Protein AF-A0A7G9B3H3-F1 (afdb_monomer)

Secondary structure (DSSP, 8-state):
-HHHHHHS-----HHHHHHHHHHT--------TT---HHHHHHHHHHHHHHHHHHHHHHHHHHHHHHHHHHHHHHHHHHHHTS-HHHHHHHIIIIIS---HHHHHHHHT--HHHHHHHHHHHHHHHHHHHHHHHHHT-

Sequence (138 aa):
MLEYEQAYPVHVSEREILDAMNYAKGDGSGSASGHISNKTMYIALNYQQVIERMNQETRDDIACHLELLKREAARIEFYVSLLDQRQEEVIRYSYFEQLTNEEAGTKMHLAARTIKDIKKRAIDALTEMYNYISELQK

Organism: NCBI:txid2763056

Radius of gyration: 27.8 Å; Cα contacts (8 Å, |Δi|>4): 61; chains: 1; bounding box: 68×34×65 Å

Mean predicted aligned error: 13.43 Å

Foldseek 3Di:
DLVVCLVPPPAPDLVVLVVVLVVPDDDDDDDDDDDDDVVSVVVSVVVVVVRVVVSVVVSVVSVVVVVVVVVVVVVVVVLLVVDPPLLSLLCCVCPVVVHQLPVSCVVVVHDSVVSVVSPVVSVVSSVVVVVVVVVVVD

Structure (mmCIF, N/CA/C/O backbone):
data_AF-A0A7G9B3H3-F1
#
_entry.id   AF-A0A7G9B3H3-F1
#
loop_
_atom_site.group_PDB
_atom_site.id
_atom_site.type_symbol
_atom_site.label_atom_id
_atom_site.label_alt_id
_atom_site.label_comp_id
_atom_site.label_asym_id
_atom_site.label_entity_id
_atom_site.label_seq_id
_atom_site.pdbx_PDB_ins_code
_atom_site.Cartn_x
_atom_site.Cartn_y
_atom_site.Cartn_z
_atom_site.occupancy
_atom_site.B_iso_or_equiv
_atom_site.auth_seq_id
_atom_site.auth_comp_id
_atom_site.auth_asym_id
_atom_site.auth_atom_id
_atom_site.pdbx_PDB_model_num
ATOM 1 N N . MET A 1 1 ? 6.840 8.915 -6.355 1.00 52.53 1 MET A N 1
ATOM 2 C CA . MET A 1 1 ? 8.120 8.192 -6.530 1.00 52.53 1 MET A CA 1
ATOM 3 C C . MET A 1 1 ? 8.098 7.372 -7.815 1.00 52.53 1 MET A C 1
ATOM 5 O O . MET A 1 1 ? 8.850 7.732 -8.702 1.00 52.53 1 MET A O 1
ATOM 9 N N . LEU A 1 2 ? 7.178 6.414 -8.008 1.00 54.00 2 LEU A N 1
ATOM 10 C CA . LEU A 1 2 ? 7.137 5.615 -9.252 1.00 54.00 2 LEU A CA 1
ATOM 11 C C . LEU A 1 2 ? 6.824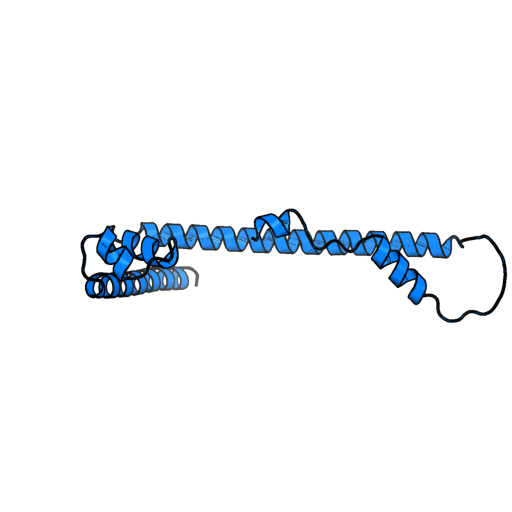 6.403 -10.542 1.00 54.00 2 LEU A C 1
ATOM 13 O O . LEU A 1 2 ? 7.394 6.109 -11.585 1.00 54.00 2 LEU A O 1
ATOM 17 N N . GLU A 1 3 ? 5.968 7.429 -10.498 1.00 51.88 3 GLU A N 1
ATOM 18 C CA . GLU A 1 3 ? 5.677 8.236 -11.702 1.00 51.88 3 GLU A CA 1
ATOM 19 C C . GLU A 1 3 ? 6.889 9.059 -12.176 1.00 51.88 3 GLU A C 1
ATOM 21 O O . GLU A 1 3 ? 7.034 9.329 -13.365 1.00 51.88 3 GLU A O 1
ATOM 26 N N . TYR A 1 4 ? 7.794 9.417 -11.257 1.00 49.56 4 TYR A N 1
ATOM 27 C CA . TYR A 1 4 ? 9.035 10.124 -11.581 1.00 49.56 4 TYR A CA 1
ATOM 28 C C . TYR A 1 4 ? 10.035 9.198 -12.291 1.00 49.56 4 TYR A C 1
ATOM 30 O O . TYR A 1 4 ? 10.681 9.608 -13.248 1.00 49.56 4 TYR A O 1
ATOM 38 N N . GLU A 1 5 ? 10.111 7.933 -11.877 1.00 52.00 5 GLU A N 1
ATOM 39 C CA . GLU A 1 5 ? 10.966 6.914 -12.504 1.00 52.00 5 GLU A CA 1
ATOM 40 C C . GLU A 1 5 ? 10.436 6.471 -13.878 1.00 52.00 5 GLU A C 1
ATOM 42 O O . GLU A 1 5 ? 11.222 6.172 -14.774 1.00 52.00 5 GLU A O 1
ATOM 47 N N . GLN A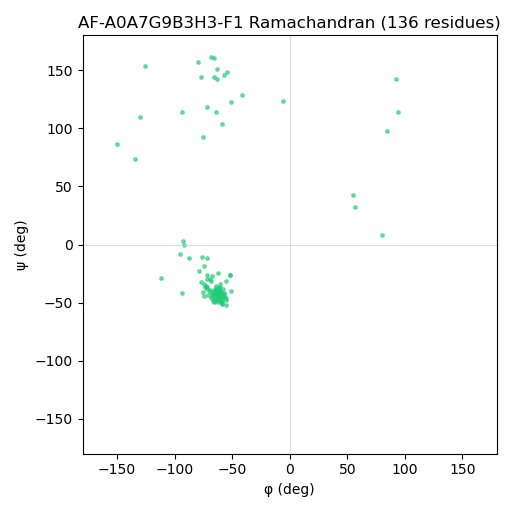 1 6 ? 9.115 6.511 -14.093 1.00 51.84 6 GLN A N 1
ATOM 48 C CA . GLN A 1 6 ? 8.516 6.336 -15.422 1.00 51.84 6 GLN A CA 1
ATOM 49 C C . GLN A 1 6 ? 8.819 7.524 -16.354 1.00 51.84 6 GLN A C 1
ATOM 51 O O . GLN A 1 6 ? 9.061 7.329 -17.545 1.00 51.84 6 GLN A O 1
ATOM 56 N N . ALA A 1 7 ? 8.805 8.753 -15.824 1.00 51.72 7 ALA A N 1
ATOM 57 C CA . ALA A 1 7 ? 9.123 9.962 -16.584 1.00 51.72 7 ALA A CA 1
ATOM 58 C C . ALA A 1 7 ? 10.622 10.082 -16.919 1.00 51.72 7 ALA A C 1
ATOM 60 O O . ALA A 1 7 ? 10.975 10.688 -17.931 1.00 51.72 7 ALA A O 1
ATOM 61 N N . TYR A 1 8 ? 11.490 9.473 -16.105 1.00 48.03 8 TYR A N 1
ATOM 62 C CA . TYR A 1 8 ? 12.942 9.474 -16.280 1.00 48.03 8 TYR A CA 1
ATOM 63 C C . TYR A 1 8 ? 13.532 8.069 -16.074 1.00 48.03 8 TYR A C 1
ATOM 65 O O . TYR A 1 8 ? 14.179 7.818 -15.054 1.00 48.03 8 TYR A O 1
ATOM 73 N N . PRO A 1 9 ? 13.344 7.147 -17.038 1.00 49.97 9 PRO A N 1
ATOM 74 C CA . PRO A 1 9 ? 14.023 5.856 -17.016 1.00 49.97 9 PRO A CA 1
ATOM 75 C C . PRO A 1 9 ? 15.540 6.070 -16.977 1.00 49.97 9 PRO A C 1
ATOM 77 O O . PRO A 1 9 ? 16.045 7.011 -17.595 1.00 49.97 9 PRO A O 1
ATOM 80 N N . VAL A 1 10 ? 16.280 5.190 -16.294 1.00 52.97 10 VAL A N 1
ATOM 81 C CA . VAL A 1 10 ? 17.750 5.174 -16.362 1.00 52.97 10 VAL A CA 1
ATOM 82 C C . VAL A 1 10 ? 18.149 4.966 -17.822 1.00 52.97 10 VAL A C 1
ATOM 84 O O . VAL A 1 10 ? 18.013 3.881 -18.380 1.00 52.97 10 VAL A O 1
ATOM 87 N N . HIS A 1 11 ? 18.577 6.049 -18.461 1.00 54.72 11 HIS A N 1
ATOM 88 C CA . HIS A 1 11 ? 18.980 6.070 -19.854 1.00 54.72 11 HIS A CA 1
ATOM 89 C C . HIS A 1 11 ? 20.480 5.868 -19.947 1.00 54.72 11 HIS A C 1
ATOM 91 O O . HIS A 1 11 ? 21.237 6.743 -19.534 1.00 54.72 11 HIS A O 1
ATOM 97 N N . VAL A 1 12 ? 20.895 4.744 -20.534 1.00 54.44 12 VAL A N 1
ATOM 98 C CA . VAL A 1 12 ? 22.282 4.586 -20.973 1.00 54.44 12 VAL A CA 1
ATOM 99 C C . VAL A 1 12 ? 22.529 5.612 -22.075 1.00 54.44 12 VAL A C 1
ATOM 101 O O . VAL A 1 12 ? 21.891 5.581 -23.130 1.00 54.44 12 VAL A O 1
ATOM 104 N N . SER A 1 13 ? 23.394 6.577 -21.788 1.00 59.88 13 SER A N 1
ATOM 105 C CA . SER A 1 13 ? 23.661 7.723 -22.652 1.00 59.88 13 SER A CA 1
ATOM 106 C C . SER A 1 13 ? 24.615 7.354 -23.788 1.00 59.88 13 SER A C 1
ATOM 108 O O . SER A 1 13 ? 25.440 6.450 -23.669 1.00 59.88 13 SER A O 1
ATOM 110 N N . GLU A 1 14 ? 24.585 8.122 -24.880 1.00 56.62 14 GLU A N 1
ATOM 111 C CA . GLU A 1 14 ? 25.535 7.998 -25.999 1.00 56.62 14 GLU A CA 1
ATOM 112 C C . GLU A 1 14 ? 27.009 8.023 -25.539 1.00 56.62 14 GLU A C 1
ATOM 114 O O . GLU A 1 14 ? 27.885 7.424 -26.160 1.00 56.62 14 GLU A O 1
ATOM 119 N N . ARG A 1 15 ? 27.282 8.660 -24.394 1.00 59.00 15 ARG A N 1
ATOM 120 C CA . ARG A 1 15 ? 28.606 8.733 -23.768 1.00 59.00 15 ARG A CA 1
ATOM 121 C C . ARG A 1 15 ? 29.081 7.388 -23.216 1.00 59.00 15 ARG A C 1
ATOM 123 O O . ARG A 1 15 ? 30.237 7.033 -23.411 1.00 59.00 15 ARG A O 1
ATOM 130 N N . GLU A 1 16 ? 28.190 6.628 -22.589 1.00 60.72 16 GLU A N 1
ATOM 131 C CA . GLU A 1 16 ? 28.502 5.291 -22.067 1.00 60.72 16 GLU A CA 1
ATOM 132 C C . GLU A 1 16 ? 28.732 4.289 -23.210 1.00 60.72 16 GLU A C 1
ATOM 134 O O . GLU A 1 16 ? 29.557 3.384 -23.088 1.00 60.72 16 GLU A O 1
ATOM 139 N N . ILE A 1 17 ? 28.080 4.506 -24.362 1.00 60.47 17 ILE A N 1
ATOM 140 C CA . ILE A 1 17 ? 28.334 3.763 -25.606 1.00 60.47 17 ILE A CA 1
ATOM 141 C C . ILE A 1 17 ? 29.737 4.069 -26.133 1.00 60.47 17 ILE A C 1
ATOM 143 O O . ILE A 1 17 ? 30.495 3.149 -26.437 1.00 60.47 17 ILE A O 1
ATOM 147 N N . LEU A 1 18 ? 30.103 5.351 -26.222 1.00 61.97 18 LEU A N 1
ATOM 148 C CA . LEU A 1 18 ? 31.430 5.775 -26.676 1.00 61.97 18 LEU A CA 1
ATOM 149 C C . LEU A 1 18 ? 32.548 5.220 -25.789 1.00 61.97 18 LEU A C 1
ATOM 151 O O . LEU A 1 18 ? 33.559 4.752 -26.316 1.00 61.97 18 LEU A O 1
ATOM 155 N N . ASP A 1 19 ? 32.352 5.211 -24.471 1.00 64.12 19 ASP A N 1
ATOM 156 C CA . ASP A 1 19 ? 33.314 4.636 -23.534 1.00 64.12 19 ASP A CA 1
ATOM 157 C C . ASP A 1 19 ? 33.443 3.120 -23.739 1.00 64.12 19 ASP A C 1
ATOM 159 O O . ASP A 1 19 ? 34.554 2.628 -23.950 1.00 64.12 19 ASP A O 1
ATOM 163 N N . ALA A 1 20 ? 32.332 2.375 -23.811 1.00 6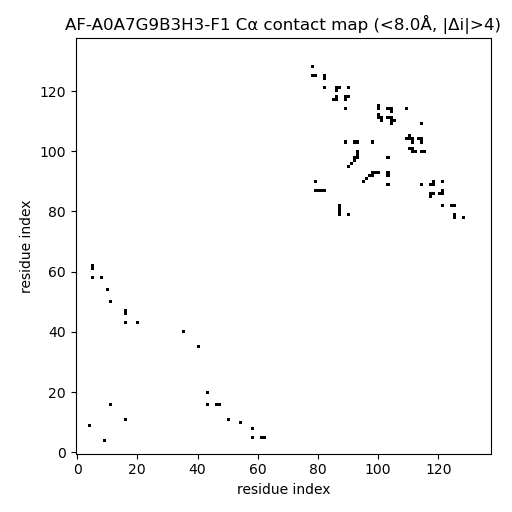1.09 20 ALA A N 1
ATOM 164 C CA . ALA A 1 20 ? 32.358 0.936 -24.100 1.00 61.09 20 ALA A CA 1
ATOM 165 C C . ALA A 1 20 ? 33.035 0.612 -25.450 1.00 61.09 20 ALA A C 1
ATOM 167 O O . ALA A 1 20 ? 33.801 -0.350 -25.555 1.00 61.09 20 ALA A O 1
ATOM 168 N N . MET A 1 21 ? 32.816 1.443 -26.476 1.00 59.47 21 MET A N 1
ATOM 169 C CA . MET A 1 21 ? 33.451 1.315 -27.793 1.00 59.47 21 MET A CA 1
ATOM 170 C C . MET A 1 21 ? 34.960 1.590 -27.769 1.00 59.47 21 MET A C 1
ATOM 172 O O . MET A 1 21 ? 35.701 1.000 -28.561 1.00 59.47 21 MET A O 1
ATOM 176 N N . ASN A 1 22 ? 35.425 2.474 -26.886 1.00 62.00 22 ASN A N 1
ATOM 177 C CA . ASN A 1 22 ? 36.844 2.786 -26.732 1.00 62.00 22 ASN A CA 1
ATOM 178 C C . ASN A 1 22 ? 37.592 1.637 -26.031 1.00 62.00 22 ASN A C 1
ATOM 180 O O . ASN A 1 22 ? 38.711 1.307 -26.420 1.00 62.00 22 ASN A O 1
ATOM 184 N N . TYR A 1 23 ? 36.944 0.973 -25.067 1.00 58.53 23 TYR A N 1
ATOM 185 C CA . TYR A 1 23 ? 37.499 -0.182 -24.346 1.00 58.53 23 TYR A CA 1
ATOM 186 C C . TYR A 1 23 ? 37.421 -1.511 -25.121 1.00 58.53 23 TYR A C 1
ATOM 188 O O . TYR A 1 23 ? 38.217 -2.409 -24.860 1.00 58.53 23 TYR A O 1
ATOM 196 N N . ALA A 1 24 ? 36.515 -1.653 -26.096 1.00 56.88 24 ALA A N 1
ATOM 197 C CA . ALA A 1 24 ? 36.401 -2.861 -26.926 1.00 56.88 24 ALA A CA 1
ATOM 198 C C . ALA A 1 24 ? 37.490 -2.985 -28.017 1.00 56.88 24 ALA A C 1
ATOM 200 O O . ALA A 1 24 ? 37.621 -4.039 -28.647 1.00 56.88 24 ALA A O 1
ATOM 201 N N . LYS A 1 25 ? 38.284 -1.932 -28.264 1.00 57.62 25 LYS A N 1
ATOM 202 C CA . LYS A 1 25 ? 39.448 -2.001 -29.157 1.00 57.62 25 LYS A CA 1
ATOM 203 C C . LYS A 1 25 ? 40.598 -2.729 -28.455 1.00 57.62 25 LYS A C 1
ATOM 205 O O . LYS A 1 25 ? 41.398 -2.113 -27.758 1.00 57.62 25 LYS A O 1
ATOM 210 N N . GLY A 1 26 ? 40.679 -4.043 -28.665 1.00 51.72 26 GLY A N 1
ATOM 211 C CA . GLY A 1 26 ? 41.865 -4.835 -28.337 1.00 51.72 26 GLY A CA 1
ATOM 212 C C . GLY A 1 26 ? 43.120 -4.263 -29.003 1.00 51.72 26 GLY A C 1
ATOM 213 O O . GLY A 1 26 ? 43.034 -3.659 -30.078 1.00 51.72 26 GLY A O 1
ATOM 214 N N . ASP A 1 27 ? 44.263 -4.425 -28.332 1.00 53.25 27 ASP A N 1
ATOM 215 C CA . ASP A 1 27 ? 45.552 -3.936 -28.805 1.00 53.25 27 ASP A CA 1
ATOM 216 C C . ASP A 1 27 ? 45.799 -4.406 -30.248 1.00 53.25 27 ASP A C 1
ATOM 218 O O . ASP A 1 27 ? 45.672 -5.577 -30.599 1.00 53.25 27 ASP A O 1
ATOM 222 N N . GLY A 1 28 ? 46.019 -3.434 -31.121 1.00 49.88 28 GLY A N 1
ATOM 223 C CA . GLY A 1 28 ? 46.165 -3.632 -32.549 1.00 49.88 28 GLY A CA 1
ATOM 224 C C . GLY A 1 28 ? 47.091 -2.547 -33.046 1.00 49.88 28 GLY A C 1
ATOM 225 O O . GLY A 1 28 ? 46.666 -1.451 -33.401 1.00 49.88 28 GLY A O 1
ATOM 226 N N . SER A 1 29 ? 48.379 -2.848 -32.963 1.00 49.88 29 SER A N 1
ATOM 227 C CA . SER A 1 29 ? 49.505 -2.036 -33.403 1.00 49.88 29 SER A CA 1
ATOM 228 C C . SER A 1 29 ? 49.290 -1.336 -34.756 1.00 49.88 29 SER A C 1
ATOM 230 O O . SER A 1 29 ? 49.066 -1.999 -35.765 1.00 49.88 29 SER A O 1
ATOM 232 N N . GLY A 1 30 ? 49.526 -0.020 -34.786 1.00 50.44 30 GLY A N 1
ATOM 233 C CA . GLY A 1 30 ? 50.145 0.665 -35.927 1.00 50.44 30 GLY A CA 1
ATOM 234 C C . GLY A 1 30 ? 49.244 1.299 -37.000 1.00 50.44 30 GLY A C 1
ATOM 235 O O . GLY A 1 30 ? 48.704 0.624 -37.865 1.00 50.44 30 GLY A O 1
ATOM 236 N N . SER A 1 31 ? 49.334 2.635 -37.055 1.00 53.56 31 SER A N 1
ATOM 237 C CA . SER A 1 31 ? 49.284 3.507 -38.246 1.00 53.56 31 SER A CA 1
ATOM 238 C C . SER A 1 31 ? 47.951 4.115 -38.730 1.00 53.56 31 SER A C 1
ATOM 240 O O . SER A 1 31 ? 46.905 3.481 -38.778 1.00 53.56 31 SER A O 1
ATOM 242 N N . ALA A 1 32 ? 48.110 5.363 -39.194 1.00 42.47 32 ALA A N 1
ATOM 243 C CA . ALA A 1 32 ? 47.233 6.230 -39.990 1.00 42.47 32 ALA A CA 1
ATOM 244 C C . ALA A 1 32 ? 46.141 7.067 -39.283 1.00 42.47 32 ALA A C 1
ATOM 246 O O . ALA A 1 32 ? 45.011 6.654 -39.046 1.00 42.47 32 ALA A O 1
ATOM 247 N N . SER A 1 33 ? 46.522 8.329 -39.053 1.00 53.41 33 SER A N 1
ATOM 248 C CA . SER A 1 33 ? 45.736 9.560 -39.223 1.00 53.41 33 SER A CA 1
ATOM 249 C C . SER A 1 33 ? 44.339 9.413 -39.863 1.00 53.41 33 SER A C 1
ATOM 251 O O . SER A 1 33 ? 44.206 8.994 -41.011 1.00 53.41 33 SER A O 1
ATOM 253 N N . GLY A 1 34 ? 43.311 9.885 -39.149 1.00 54.00 34 GLY A N 1
ATOM 254 C CA . GLY A 1 34 ? 42.181 10.607 -39.748 1.00 54.00 34 GLY A CA 1
ATOM 255 C C . GLY A 1 34 ? 41.052 9.827 -40.431 1.00 54.00 34 GLY A C 1
ATOM 256 O O . GLY A 1 34 ? 40.200 10.473 -41.038 1.00 54.00 34 GLY A O 1
ATOM 257 N N . HIS A 1 35 ? 40.982 8.493 -40.349 1.00 52.69 35 HIS A N 1
ATOM 258 C CA . HIS A 1 35 ? 39.854 7.752 -40.934 1.00 52.69 35 HIS A CA 1
ATOM 259 C C . HIS A 1 35 ? 39.225 6.750 -39.958 1.00 52.69 35 HIS A C 1
ATOM 261 O O . HIS A 1 35 ? 39.805 5.721 -39.617 1.00 52.69 35 HIS A O 1
ATOM 267 N N . ILE A 1 36 ? 38.004 7.053 -39.511 1.00 55.91 36 ILE A N 1
ATOM 268 C CA . ILE A 1 36 ? 37.155 6.112 -38.777 1.00 55.91 36 ILE A CA 1
ATOM 269 C C . ILE A 1 36 ? 36.681 5.060 -39.789 1.00 55.91 36 ILE A C 1
ATOM 271 O O . ILE A 1 36 ? 36.036 5.394 -40.778 1.00 55.91 36 ILE A O 1
ATOM 275 N N . SER A 1 37 ? 37.030 3.788 -39.580 1.00 58.25 37 SER A N 1
ATOM 276 C CA . SER A 1 37 ? 36.621 2.700 -40.479 1.00 58.25 37 SER A CA 1
ATOM 277 C C . SER A 1 37 ? 35.095 2.544 -40.490 1.00 58.25 37 SER A C 1
ATOM 279 O O . SER A 1 37 ? 34.468 2.596 -39.433 1.00 58.25 37 SER A O 1
ATOM 281 N N . ASN A 1 38 ? 34.496 2.238 -41.648 1.00 57.19 38 ASN A N 1
ATOM 282 C CA . ASN A 1 38 ? 33.066 1.897 -41.764 1.00 57.19 38 ASN A CA 1
ATOM 283 C C . ASN A 1 38 ? 32.633 0.781 -40.794 1.00 57.19 38 ASN A C 1
ATOM 285 O O . ASN A 1 38 ? 31.481 0.741 -40.371 1.00 57.19 38 ASN A O 1
ATOM 289 N N . LYS A 1 39 ? 33.561 -0.098 -40.382 1.00 62.97 39 LYS A N 1
ATOM 290 C CA . LYS A 1 39 ? 33.308 -1.107 -39.343 1.00 62.97 39 LYS A CA 1
ATOM 291 C C . LYS A 1 39 ? 32.995 -0.474 -37.987 1.00 62.97 39 LYS A C 1
ATOM 293 O O . LYS A 1 39 ? 32.110 -0.954 -37.299 1.00 62.97 39 LYS A O 1
ATOM 298 N N . THR A 1 40 ? 33.669 0.613 -37.616 1.00 69.12 40 THR A N 1
ATOM 299 C CA . THR A 1 40 ? 33.390 1.356 -36.379 1.00 69.12 40 THR A CA 1
ATOM 300 C C . THR A 1 40 ? 32.003 1.995 -36.416 1.00 69.12 40 THR A C 1
ATOM 302 O O . THR A 1 40 ? 31.285 1.914 -35.426 1.00 69.12 40 THR A O 1
ATOM 305 N N . MET A 1 41 ? 31.595 2.551 -37.562 1.00 65.00 41 MET A N 1
ATOM 306 C CA . MET A 1 41 ? 30.242 3.092 -37.751 1.00 65.00 41 MET A CA 1
ATOM 307 C C . MET A 1 41 ? 29.169 1.996 -37.672 1.00 65.00 41 MET A C 1
ATOM 309 O O . MET A 1 41 ? 28.156 2.172 -37.003 1.00 65.00 41 MET A O 1
ATOM 313 N N . TYR A 1 42 ? 29.407 0.842 -38.301 1.00 68.31 42 TYR A N 1
ATOM 314 C CA . TYR A 1 42 ? 28.501 -0.308 -38.235 1.00 68.31 42 TYR A CA 1
ATOM 315 C C . TYR A 1 42 ? 28.377 -0.874 -36.812 1.00 68.31 42 TYR A C 1
ATOM 317 O O . TYR A 1 42 ? 27.280 -1.208 -36.375 1.00 68.31 42 TYR A O 1
ATOM 325 N N . ILE A 1 43 ? 29.489 -0.939 -36.071 1.00 67.56 43 ILE A N 1
ATOM 326 C CA . ILE A 1 43 ? 29.499 -1.346 -34.663 1.00 67.56 43 ILE A CA 1
ATOM 327 C C . ILE A 1 43 ? 28.679 -0.352 -33.831 1.00 67.56 43 ILE A C 1
ATOM 329 O O . ILE A 1 43 ? 27.779 -0.786 -33.123 1.00 67.56 43 ILE A O 1
ATOM 333 N N . ALA A 1 44 ? 28.907 0.961 -33.963 1.00 70.69 44 ALA A N 1
ATOM 334 C CA . ALA A 1 44 ? 28.126 1.977 -33.247 1.00 70.69 44 ALA A CA 1
ATOM 335 C C . ALA A 1 44 ? 26.619 1.834 -33.502 1.00 70.69 44 ALA A C 1
ATOM 337 O O . ALA A 1 44 ? 25.838 1.798 -32.554 1.00 70.69 44 ALA A O 1
ATOM 338 N N . LEU A 1 45 ? 26.224 1.686 -34.771 1.00 72.19 45 LEU A N 1
ATOM 339 C CA . LEU A 1 45 ? 24.821 1.551 -35.156 1.00 72.19 45 LEU A CA 1
ATOM 340 C C . LEU A 1 45 ? 24.191 0.274 -34.583 1.00 72.19 45 LEU A C 1
ATOM 342 O O . LEU A 1 45 ? 23.064 0.307 -34.099 1.00 72.19 45 LEU A O 1
ATOM 346 N N . ASN A 1 46 ? 24.920 -0.844 -34.599 1.00 78.19 46 ASN A N 1
ATOM 347 C CA . ASN A 1 46 ? 24.435 -2.096 -34.029 1.00 78.19 46 ASN A CA 1
ATOM 348 C C . ASN A 1 46 ? 24.281 -2.004 -32.500 1.00 78.19 46 ASN A C 1
ATOM 350 O O . ASN A 1 46 ? 23.254 -2.416 -31.970 1.00 78.19 46 ASN A O 1
ATOM 354 N N . TYR A 1 47 ? 25.248 -1.399 -31.801 1.00 75.12 47 TYR A N 1
ATOM 355 C CA . TYR A 1 47 ? 25.157 -1.162 -30.357 1.00 75.12 47 TYR A CA 1
ATOM 356 C C . TYR A 1 47 ? 24.001 -0.221 -29.996 1.00 75.12 47 TYR A C 1
ATOM 358 O O . TYR A 1 47 ? 23.259 -0.517 -29.063 1.00 75.12 47 TYR A O 1
ATOM 366 N N . GLN A 1 48 ? 23.802 0.869 -30.745 1.00 75.25 48 GLN A N 1
ATOM 367 C CA . GLN A 1 48 ? 22.669 1.780 -30.548 1.00 75.25 48 GLN A CA 1
ATOM 368 C C . GLN A 1 48 ? 21.331 1.052 -30.701 1.00 75.25 48 GLN A C 1
ATOM 370 O O . GLN A 1 48 ? 20.494 1.137 -29.809 1.00 75.25 48 GLN A O 1
ATOM 375 N N . GLN A 1 49 ? 21.161 0.260 -31.764 1.00 78.19 49 GLN A N 1
ATOM 376 C CA . GLN A 1 49 ? 19.943 -0.526 -31.987 1.00 78.19 49 GLN A CA 1
ATOM 377 C C . GLN A 1 49 ? 19.683 -1.543 -30.867 1.00 78.19 49 GLN A C 1
ATOM 379 O O . GLN A 1 49 ? 18.545 -1.707 -30.428 1.00 78.19 49 GLN A O 1
ATOM 384 N N . VAL A 1 50 ? 20.729 -2.226 -30.386 1.00 78.62 50 VAL A N 1
ATOM 385 C CA . VAL A 1 50 ? 20.616 -3.177 -29.269 1.00 78.62 50 VAL A CA 1
ATOM 386 C C . VAL A 1 50 ? 20.216 -2.463 -27.976 1.00 78.62 50 VAL A C 1
ATOM 388 O O . VAL A 1 50 ? 19.363 -2.963 -27.248 1.00 78.62 50 VAL A O 1
ATOM 391 N N . ILE A 1 51 ? 20.777 -1.285 -27.702 1.00 75.50 51 ILE A N 1
ATOM 392 C CA . ILE A 1 51 ? 20.470 -0.500 -26.499 1.00 75.50 51 ILE A CA 1
ATOM 393 C C . ILE A 1 51 ? 19.068 0.096 -26.560 1.00 75.50 51 ILE A C 1
ATOM 395 O O . ILE A 1 51 ? 18.343 0.036 -25.573 1.00 75.50 51 ILE A O 1
ATOM 399 N N . GLU A 1 52 ? 18.659 0.651 -27.699 1.00 83.12 52 GLU A N 1
ATOM 400 C CA . GLU A 1 52 ? 17.296 1.149 -27.898 1.00 83.12 52 GLU A CA 1
ATOM 401 C C . GLU A 1 52 ? 16.275 0.042 -27.664 1.00 83.12 52 GLU A C 1
ATOM 403 O O . GLU A 1 52 ? 15.314 0.242 -26.921 1.00 83.12 52 GLU A O 1
ATOM 408 N N . ARG A 1 53 ? 16.534 -1.149 -28.214 1.00 84.62 53 ARG A N 1
ATOM 409 C CA . ARG A 1 53 ? 15.706 -2.327 -27.977 1.00 84.62 53 ARG A CA 1
ATOM 410 C C . ARG A 1 53 ? 15.669 -2.711 -26.497 1.00 84.62 53 ARG A C 1
ATOM 412 O O . ARG A 1 53 ? 14.585 -2.893 -25.960 1.00 84.62 53 ARG A O 1
ATOM 419 N N . MET A 1 54 ? 16.819 -2.796 -25.829 1.00 82.50 54 MET A N 1
ATOM 420 C CA . MET A 1 54 ? 16.889 -3.171 -24.411 1.00 82.50 54 MET A CA 1
ATOM 421 C C . MET A 1 54 ? 16.196 -2.137 -23.508 1.00 82.50 54 MET A C 1
ATOM 423 O O . MET A 1 54 ? 15.497 -2.496 -22.562 1.00 82.50 54 MET A O 1
ATOM 427 N N . ASN A 1 55 ? 16.334 -0.847 -23.821 1.00 81.19 55 ASN A N 1
ATOM 428 C CA . ASN A 1 55 ? 15.639 0.238 -23.131 1.00 81.19 55 ASN A CA 1
ATOM 429 C C . ASN A 1 55 ? 14.126 0.166 -23.353 1.00 81.19 55 ASN A C 1
ATOM 431 O O . ASN A 1 55 ? 13.363 0.451 -22.432 1.00 81.19 55 ASN A O 1
ATOM 435 N N . GLN A 1 56 ? 13.685 -0.186 -24.563 1.00 89.62 56 GLN A N 1
ATOM 436 C CA . GLN A 1 56 ? 12.271 -0.371 -24.865 1.00 89.62 56 GLN A CA 1
ATOM 437 C C . GLN A 1 56 ? 11.697 -1.574 -24.111 1.00 89.62 56 GLN A C 1
ATOM 439 O O . GLN A 1 56 ? 10.701 -1.407 -23.419 1.00 89.62 56 GLN A O 1
ATOM 444 N N . GLU A 1 57 ? 12.367 -2.728 -24.152 1.00 87.94 57 GLU A N 1
ATOM 445 C CA . GLU A 1 57 ? 11.986 -3.922 -23.383 1.00 87.94 57 GLU A CA 1
ATOM 446 C C . GLU A 1 57 ? 11.892 -3.593 -21.880 1.00 87.94 57 GLU A C 1
ATOM 448 O O . GLU A 1 57 ? 10.877 -3.861 -21.245 1.00 87.94 57 GLU A O 1
ATOM 453 N N . THR A 1 58 ? 12.880 -2.876 -21.332 1.00 85.88 58 THR A N 1
ATOM 454 C CA . THR A 1 58 ? 12.870 -2.439 -19.924 1.00 85.88 58 THR A CA 1
ATOM 455 C C . THR A 1 58 ? 11.697 -1.501 -19.613 1.00 85.88 58 THR A C 1
ATOM 457 O O . THR A 1 58 ? 11.064 -1.615 -18.564 1.00 85.88 58 THR A O 1
ATOM 460 N N . ARG A 1 59 ? 11.386 -0.548 -20.502 1.00 87.12 59 ARG A N 1
ATOM 461 C CA . ARG A 1 59 ? 10.246 0.369 -20.328 1.00 87.12 59 ARG A CA 1
ATOM 462 C C . ARG A 1 59 ? 8.916 -0.379 -20.361 1.00 87.12 59 ARG A C 1
ATOM 464 O O . ARG A 1 59 ? 8.044 -0.072 -19.549 1.00 87.12 59 ARG A O 1
ATOM 471 N N . ASP A 1 60 ? 8.774 -1.339 -21.268 1.00 92.94 60 ASP A N 1
ATOM 472 C CA . ASP A 1 60 ? 7.573 -2.161 -21.397 1.00 92.94 60 ASP A CA 1
ATOM 473 C C . ASP A 1 60 ? 7.382 -3.042 -20.151 1.00 92.94 60 ASP A C 1
ATOM 475 O O . ASP A 1 60 ? 6.272 -3.116 -19.615 1.00 92.94 60 ASP A O 1
ATOM 479 N N . ASP A 1 61 ? 8.463 -3.615 -19.614 1.00 90.94 61 ASP A N 1
ATOM 480 C CA . ASP A 1 61 ? 8.452 -4.372 -18.357 1.00 90.94 61 ASP A CA 1
ATOM 481 C C . ASP A 1 61 ? 8.026 -3.500 -17.166 1.00 90.94 61 ASP A C 1
ATOM 483 O O . ASP A 1 61 ? 7.150 -3.886 -16.383 1.00 90.94 61 ASP A O 1
ATOM 487 N N . ILE A 1 62 ? 8.588 -2.289 -17.048 1.00 92.25 62 ILE A N 1
ATOM 488 C CA . ILE A 1 62 ? 8.199 -1.317 -16.014 1.00 92.25 62 ILE A CA 1
ATOM 489 C C . ILE A 1 62 ? 6.715 -0.962 -16.149 1.00 92.25 62 ILE A C 1
ATOM 491 O O . ILE A 1 62 ? 5.994 -0.945 -15.149 1.00 92.25 62 ILE A O 1
ATOM 495 N N . ALA A 1 63 ? 6.236 -0.703 -17.369 1.00 92.31 63 ALA A N 1
ATOM 496 C CA . ALA A 1 63 ? 4.837 -0.371 -17.620 1.00 92.31 63 ALA A CA 1
ATOM 497 C C . ALA A 1 63 ? 3.899 -1.524 -17.228 1.00 92.31 63 ALA A C 1
ATOM 499 O O . ALA A 1 63 ? 2.883 -1.293 -16.568 1.00 92.31 63 ALA A O 1
ATOM 500 N N . CYS A 1 64 ? 4.263 -2.765 -17.564 1.00 92.88 64 CYS A N 1
ATOM 501 C CA . CYS A 1 64 ? 3.511 -3.954 -17.170 1.00 92.88 64 CYS A CA 1
ATOM 502 C C . CYS A 1 64 ? 3.458 -4.111 -15.646 1.00 92.88 64 CYS A C 1
ATOM 504 O O . CYS A 1 64 ? 2.386 -4.344 -15.084 1.00 92.88 64 CYS A O 1
ATOM 506 N N . HIS A 1 65 ? 4.591 -3.949 -14.959 1.00 93.06 65 HIS A N 1
ATOM 507 C CA . HIS A 1 65 ? 4.639 -4.050 -13.502 1.00 93.06 65 HIS A CA 1
ATOM 508 C C . HIS A 1 65 ? 3.803 -2.958 -12.822 1.00 93.06 65 HIS A C 1
ATOM 510 O O . HIS A 1 65 ? 3.062 -3.229 -11.876 1.00 93.06 65 HIS A O 1
ATOM 516 N N . LEU A 1 66 ? 3.864 -1.732 -13.338 1.00 93.75 66 LEU A N 1
ATOM 517 C CA . LEU A 1 66 ? 3.097 -0.602 -12.829 1.00 93.75 66 LEU A CA 1
ATOM 518 C C . LEU A 1 66 ? 1.587 -0.820 -12.990 1.00 93.75 66 LEU A C 1
ATOM 520 O O . LEU A 1 66 ? 0.826 -0.530 -12.067 1.00 93.75 66 LEU A O 1
ATOM 524 N N . GLU A 1 67 ? 1.145 -1.369 -14.120 1.00 93.19 67 GLU A N 1
ATOM 525 C CA . GLU A 1 67 ? -0.262 -1.719 -14.341 1.00 93.19 67 GLU A CA 1
ATOM 526 C C . GLU A 1 67 ? -0.742 -2.808 -13.366 1.00 93.19 67 GLU A C 1
ATOM 528 O O . GLU A 1 67 ? -1.836 -2.706 -12.807 1.00 93.19 67 GLU A O 1
ATOM 533 N N . LEU A 1 68 ? 0.089 -3.820 -13.093 1.00 92.69 68 LEU A N 1
ATOM 534 C CA . LEU A 1 68 ? -0.214 -4.846 -12.090 1.00 92.69 68 LEU A CA 1
ATOM 535 C C . LEU A 1 68 ? -0.352 -4.244 -10.685 1.00 92.69 68 LEU A C 1
ATOM 537 O O . LEU A 1 68 ? -1.328 -4.529 -9.991 1.00 92.69 68 LEU A O 1
ATOM 541 N N . LEU A 1 69 ? 0.577 -3.371 -10.286 1.00 95.25 69 LEU A N 1
ATOM 542 C CA . LEU A 1 69 ? 0.520 -2.685 -8.994 1.00 95.25 69 LEU A CA 1
ATOM 543 C C . LEU A 1 69 ? -0.711 -1.781 -8.873 1.00 95.25 69 LEU A C 1
ATOM 545 O O . LEU A 1 69 ? -1.350 -1.766 -7.823 1.00 95.25 69 LEU A O 1
ATOM 549 N N . LYS A 1 70 ? -1.085 -1.061 -9.938 1.00 94.81 70 LYS A N 1
ATOM 550 C CA . LYS A 1 70 ? -2.307 -0.239 -9.961 1.00 94.81 70 LYS A CA 1
ATOM 551 C C . LYS A 1 70 ? -3.561 -1.078 -9.748 1.00 94.81 70 LYS A C 1
ATOM 553 O O . LYS A 1 70 ? -4.427 -0.687 -8.969 1.00 94.81 70 LYS A O 1
ATOM 558 N N . ARG A 1 71 ? -3.654 -2.233 -10.411 1.00 92.88 71 ARG A N 1
ATOM 559 C CA . ARG A 1 71 ? -4.780 -3.161 -10.228 1.00 92.88 71 ARG A CA 1
ATOM 560 C C . ARG A 1 71 ? -4.838 -3.699 -8.807 1.00 92.88 71 ARG A C 1
ATOM 562 O O . ARG A 1 71 ? -5.923 -3.754 -8.235 1.00 92.88 71 ARG A O 1
ATOM 569 N N . GLU A 1 72 ? -3.693 -4.053 -8.232 1.00 91.06 72 GLU A N 1
ATOM 570 C CA . GLU A 1 72 ? -3.635 -4.535 -6.852 1.00 91.06 72 GLU A CA 1
ATOM 571 C C . GLU A 1 72 ? -4.029 -3.443 -5.850 1.00 91.06 72 GLU A C 1
ATOM 573 O O . GLU A 1 72 ? -4.827 -3.692 -4.949 1.00 91.06 72 GLU A O 1
ATOM 578 N N . ALA A 1 73 ? -3.554 -2.210 -6.043 1.00 90.88 73 ALA A N 1
ATOM 579 C CA . ALA A 1 73 ? -3.941 -1.070 -5.217 1.00 90.88 73 ALA A CA 1
ATOM 580 C C . ALA A 1 73 ? -5.452 -0.799 -5.293 1.00 90.88 73 ALA A C 1
ATOM 582 O O . ALA A 1 73 ? -6.111 -0.708 -4.258 1.00 90.88 73 ALA A O 1
ATOM 583 N N . ALA A 1 74 ? -6.022 -0.763 -6.503 1.00 92.81 74 ALA A N 1
ATOM 584 C CA . ALA A 1 74 ? -7.462 -0.592 -6.700 1.00 92.81 74 ALA A CA 1
ATOM 585 C C . ALA A 1 74 ? -8.272 -1.722 -6.043 1.00 92.81 74 ALA A C 1
ATOM 587 O O . ALA A 1 74 ? -9.337 -1.489 -5.472 1.00 92.81 74 ALA A O 1
ATOM 588 N N . ARG A 1 75 ? -7.752 -2.954 -6.079 1.00 91.75 75 ARG A N 1
ATOM 589 C CA . ARG A 1 75 ? -8.359 -4.101 -5.403 1.00 91.75 75 ARG A CA 1
ATOM 590 C C . ARG A 1 75 ? -8.346 -3.939 -3.879 1.00 91.75 75 ARG A C 1
ATOM 592 O O . ARG A 1 75 ? -9.358 -4.214 -3.239 1.00 91.75 75 ARG A O 1
ATOM 599 N N . ILE A 1 76 ? -7.238 -3.482 -3.294 1.00 92.56 76 ILE A N 1
ATOM 600 C CA . ILE A 1 76 ? -7.152 -3.191 -1.854 1.00 92.56 76 ILE A CA 1
ATOM 601 C C . ILE A 1 76 ? -8.152 -2.100 -1.470 1.00 92.56 76 ILE A C 1
ATOM 603 O O . ILE A 1 76 ? -8.902 -2.286 -0.513 1.00 92.56 76 ILE A O 1
ATOM 607 N N . GLU A 1 77 ? -8.205 -0.999 -2.221 1.00 94.38 77 GLU A N 1
ATOM 608 C CA . GLU A 1 77 ? -9.171 0.078 -1.974 1.00 94.38 77 GLU A CA 1
ATOM 609 C C . GLU A 1 77 ? -10.615 -0.428 -2.011 1.00 94.38 77 GLU A C 1
ATOM 611 O O . GLU A 1 77 ? -11.407 -0.094 -1.127 1.00 94.38 77 GLU A O 1
ATOM 616 N N . PHE A 1 78 ? -10.938 -1.289 -2.979 1.00 93.81 78 PHE A N 1
ATOM 617 C CA . PHE A 1 78 ? -12.254 -1.906 -3.076 1.00 93.81 78 PHE A CA 1
ATOM 618 C C . PHE A 1 78 ? -12.604 -2.710 -1.816 1.00 93.81 78 PHE A C 1
ATOM 620 O O . PHE A 1 78 ? -13.645 -2.457 -1.214 1.00 93.81 78 PHE A O 1
ATOM 627 N N . TYR A 1 79 ? -11.741 -3.619 -1.352 1.00 94.38 79 TYR A N 1
ATOM 628 C CA . TYR A 1 79 ? -12.035 -4.385 -0.131 1.00 94.38 79 TYR A CA 1
ATOM 629 C C . TYR A 1 79 ? -12.133 -3.514 1.117 1.00 94.38 79 TYR A C 1
ATOM 631 O O . TYR A 1 79 ? -12.981 -3.760 1.969 1.00 94.38 79 TYR A O 1
ATOM 639 N N . VAL A 1 80 ? -11.298 -2.481 1.225 1.00 96.06 80 VAL A N 1
ATOM 640 C CA . VAL A 1 80 ? -11.366 -1.538 2.346 1.00 96.06 80 VAL A CA 1
ATOM 641 C C . VAL A 1 80 ? -12.720 -0.823 2.376 1.00 96.06 80 VAL A C 1
ATOM 643 O O . VAL A 1 80 ? -13.282 -0.673 3.457 1.00 96.06 80 VAL A O 1
ATOM 646 N N . SER A 1 81 ? -13.290 -0.478 1.216 1.00 94.88 81 SER A N 1
ATOM 647 C CA . SER A 1 81 ? -14.639 0.109 1.123 1.00 94.88 81 SER A CA 1
ATOM 648 C C . SER A 1 81 ? -15.795 -0.862 1.403 1.00 94.88 81 SER A C 1
ATOM 650 O O . SER A 1 81 ? -16.933 -0.426 1.556 1.00 94.88 81 SER A O 1
ATOM 652 N N . LEU A 1 82 ? -15.532 -2.174 1.468 1.00 95.50 82 LEU A N 1
ATOM 653 C CA . LEU A 1 82 ? -16.525 -3.180 1.868 1.00 95.50 82 LEU A CA 1
ATOM 654 C C . LEU A 1 82 ? -16.585 -3.395 3.386 1.00 95.50 82 LEU A C 1
ATOM 656 O O . LEU A 1 82 ? -17.489 -4.080 3.870 1.00 95.50 82 LEU A O 1
ATOM 660 N N . LEU A 1 83 ? -15.622 -2.859 4.139 1.00 96.75 83 LEU A N 1
ATOM 661 C CA . LEU A 1 83 ? -15.639 -2.921 5.596 1.00 96.75 83 LEU A CA 1
ATOM 662 C C . LEU A 1 83 ? -16.775 -2.065 6.167 1.00 96.7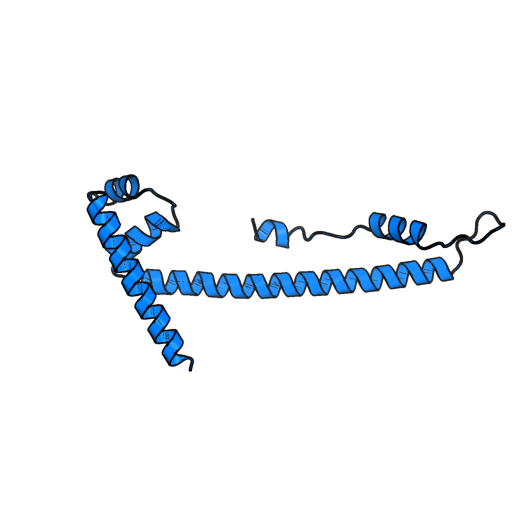5 83 LEU A C 1
ATOM 664 O O . LEU A 1 83 ? -17.296 -1.162 5.513 1.00 96.75 83 LEU A O 1
ATOM 668 N N . ASP A 1 84 ? -17.151 -2.315 7.425 1.00 96.00 84 ASP A N 1
ATOM 669 C CA . ASP A 1 84 ? -18.030 -1.371 8.114 1.00 96.00 84 ASP A CA 1
ATOM 670 C C . ASP A 1 84 ? -17.341 -0.010 8.273 1.00 96.00 84 ASP A C 1
ATOM 672 O O . ASP A 1 84 ? -16.118 0.069 8.394 1.00 96.00 84 ASP A O 1
ATOM 676 N N . GLN A 1 85 ? -18.133 1.062 8.315 1.00 96.00 85 GLN A N 1
ATOM 677 C CA . GLN A 1 85 ? -17.624 2.435 8.292 1.00 96.00 85 GLN A CA 1
ATOM 678 C C . GLN A 1 85 ? -16.521 2.695 9.334 1.00 96.00 85 GLN A C 1
ATOM 680 O O . GLN A 1 85 ? -15.534 3.368 9.043 1.00 96.00 85 GLN A O 1
ATOM 685 N N . ARG A 1 86 ? -16.648 2.147 10.552 1.00 95.25 86 ARG A N 1
ATOM 686 C CA . ARG A 1 86 ? -15.655 2.388 11.612 1.00 95.25 86 ARG A CA 1
ATOM 687 C C . ARG A 1 86 ? -14.362 1.633 11.337 1.00 95.25 86 ARG A C 1
ATOM 689 O O . ARG A 1 86 ? -13.289 2.128 11.671 1.00 95.25 86 ARG A O 1
ATOM 696 N N . GLN A 1 87 ? -14.455 0.435 10.771 1.00 97.38 87 GLN A N 1
ATOM 697 C CA . GLN A 1 87 ? -13.294 -0.335 10.338 1.00 97.38 87 GLN A CA 1
ATOM 698 C C . GLN A 1 87 ? -12.595 0.323 9.147 1.00 97.38 87 GLN A C 1
ATOM 700 O O . GLN A 1 87 ? -11.375 0.480 9.195 1.00 97.38 87 GLN A O 1
ATOM 705 N N . GLU A 1 88 ? -13.349 0.756 8.133 1.00 97.69 88 GLU A N 1
ATOM 706 C CA . GLU A 1 88 ? -12.812 1.479 6.977 1.00 97.69 88 GLU A CA 1
ATOM 707 C C . GLU A 1 88 ? -12.033 2.724 7.424 1.00 97.69 88 GLU A C 1
ATOM 709 O O . GLU A 1 88 ? -10.863 2.880 7.068 1.00 97.69 88 GLU A O 1
ATOM 714 N N . GLU A 1 89 ? -12.643 3.580 8.251 1.00 97.38 89 GLU A N 1
ATOM 715 C CA . GLU A 1 89 ? -12.012 4.805 8.758 1.00 97.38 89 GLU A CA 1
ATOM 716 C C . GLU A 1 89 ? -10.710 4.502 9.514 1.00 97.38 89 GLU A C 1
ATOM 718 O O . GLU A 1 89 ? -9.680 5.129 9.259 1.00 97.38 89 GLU A O 1
ATOM 723 N N . VAL A 1 90 ? -10.704 3.491 10.393 1.00 97.88 90 VAL A N 1
ATOM 724 C CA . VAL A 1 90 ? -9.495 3.095 11.136 1.00 97.88 90 VAL A CA 1
ATOM 725 C C . VAL A 1 90 ? -8.393 2.574 10.210 1.00 97.88 90 VAL A C 1
ATOM 727 O O . VAL A 1 90 ? -7.215 2.868 10.443 1.00 97.88 90 VAL A O 1
ATOM 730 N N . ILE A 1 91 ? -8.740 1.813 9.169 1.00 97.75 91 ILE A N 1
ATOM 731 C CA . ILE A 1 91 ? -7.776 1.319 8.180 1.00 97.75 91 ILE A CA 1
ATOM 732 C C . ILE A 1 91 ? -7.208 2.475 7.352 1.00 97.75 91 ILE A C 1
ATOM 734 O O . ILE A 1 91 ? -5.986 2.558 7.205 1.00 97.75 91 ILE A O 1
ATOM 738 N N . ARG A 1 92 ? -8.052 3.406 6.888 1.00 97.19 92 ARG A N 1
ATOM 739 C CA . ARG A 1 92 ? -7.612 4.616 6.177 1.00 97.19 92 ARG A CA 1
ATOM 740 C C . ARG A 1 92 ? -6.665 5.453 7.032 1.00 97.19 92 ARG A C 1
ATOM 742 O O . ARG A 1 92 ? -5.547 5.731 6.602 1.00 97.19 92 ARG A O 1
ATOM 749 N N . TYR A 1 93 ? -7.037 5.747 8.275 1.00 97.81 93 TYR A N 1
ATOM 750 C CA . TYR A 1 93 ? -6.172 6.484 9.197 1.00 97.81 93 TYR A CA 1
ATOM 751 C C . TYR A 1 93 ? -4.840 5.785 9.453 1.00 97.81 93 TYR A C 1
ATOM 753 O O . TYR A 1 93 ? -3.800 6.434 9.436 1.00 97.81 93 TYR A O 1
ATOM 761 N N . SER A 1 94 ? -4.849 4.467 9.642 1.00 96.00 94 SER A N 1
ATOM 762 C CA . SER A 1 94 ? -3.632 3.731 9.992 1.00 96.00 94 SER A CA 1
ATOM 763 C C . SER A 1 94 ? -2.675 3.542 8.814 1.00 96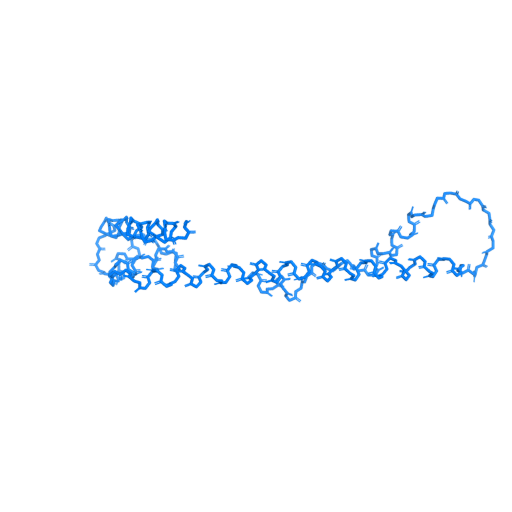.00 94 SER A C 1
ATOM 765 O O . SER A 1 94 ? -1.467 3.628 9.005 1.00 96.00 94 SER A O 1
ATOM 767 N N . TYR A 1 95 ? -3.189 3.240 7.617 1.00 95.00 95 TYR A N 1
ATOM 768 C CA . TYR A 1 95 ? -2.364 2.777 6.492 1.00 95.00 95 TYR A CA 1
ATOM 769 C C . TYR A 1 95 ? -2.274 3.772 5.332 1.00 95.00 95 TYR A C 1
ATOM 771 O O . TYR A 1 95 ? -1.252 3.806 4.650 1.00 95.00 95 TYR A O 1
ATOM 779 N N . PHE A 1 96 ? -3.298 4.601 5.120 1.00 93.81 96 PHE A N 1
ATOM 780 C CA . PHE A 1 96 ? -3.312 5.597 4.043 1.00 93.81 96 PHE A CA 1
ATOM 781 C C . PHE A 1 96 ? -2.812 6.953 4.553 1.00 93.81 96 PHE A C 1
ATOM 783 O O . PHE A 1 96 ? -2.008 7.600 3.891 1.00 93.81 96 PHE A O 1
ATOM 790 N N . GLU A 1 97 ? -3.231 7.352 5.757 1.00 96.06 97 GLU A N 1
ATOM 791 C CA . GLU A 1 97 ? -2.797 8.604 6.399 1.00 96.06 97 GLU A CA 1
ATOM 792 C C . GLU A 1 97 ? -1.622 8.424 7.377 1.00 96.06 97 GLU A C 1
ATOM 794 O O . GLU A 1 97 ? -1.068 9.417 7.838 1.00 96.06 97 GLU A O 1
ATOM 799 N N . GLN A 1 98 ? -1.222 7.181 7.680 1.00 96.75 98 GLN A N 1
ATOM 800 C CA . GLN A 1 98 ? -0.085 6.851 8.560 1.00 96.75 98 GLN A CA 1
ATOM 801 C C . GLN A 1 98 ? -0.187 7.452 9.976 1.00 96.75 98 GLN A C 1
ATOM 803 O O . GLN A 1 98 ? 0.820 7.777 10.606 1.00 96.75 98 GLN A O 1
ATOM 808 N N . LEU A 1 99 ? -1.410 7.587 10.496 1.00 97.69 99 LEU A N 1
ATOM 809 C CA . LEU A 1 99 ? -1.665 8.085 11.844 1.00 97.69 99 LEU A CA 1
ATOM 810 C C . LEU A 1 99 ? -1.377 7.014 12.897 1.00 97.69 99 LEU A C 1
ATOM 812 O O . LEU A 1 99 ? -1.680 5.826 12.736 1.00 97.69 99 LEU A O 1
ATOM 816 N N . THR A 1 100 ? -0.864 7.452 14.040 1.00 97.62 100 THR A N 1
ATOM 817 C CA . THR A 1 100 ? -0.777 6.615 15.236 1.00 97.62 100 THR A CA 1
ATOM 818 C C . THR A 1 100 ? -2.176 6.279 15.766 1.00 97.62 100 THR A C 1
ATOM 820 O O . THR A 1 100 ? -3.163 6.970 15.504 1.00 97.62 100 THR A O 1
ATOM 823 N N . ASN A 1 101 ? -2.285 5.222 16.581 1.00 96.38 101 ASN A N 1
ATOM 824 C CA . ASN A 1 101 ? -3.577 4.862 17.181 1.00 96.38 101 ASN A CA 1
ATOM 825 C C . ASN A 1 101 ? -4.118 5.971 18.111 1.00 96.38 101 ASN A C 1
ATOM 827 O O . ASN A 1 101 ? -5.324 6.029 18.342 1.00 96.38 101 ASN A O 1
ATOM 831 N N . GLU A 1 102 ? -3.246 6.822 18.663 1.00 97.25 102 GLU A N 1
ATOM 832 C CA . GLU A 1 102 ? -3.629 7.957 19.513 1.00 97.25 102 GLU A CA 1
ATOM 833 C C . GLU A 1 102 ? -4.219 9.105 18.687 1.00 97.25 102 GLU A C 1
ATOM 835 O O . GLU A 1 102 ? -5.277 9.634 19.032 1.00 97.25 102 GLU A O 1
ATOM 840 N N . GLU A 1 103 ? -3.600 9.441 17.554 1.00 97.81 103 GLU A N 1
ATOM 841 C CA . GLU A 1 103 ? -4.102 10.463 16.626 1.00 97.81 103 GLU A CA 1
ATOM 842 C C . GLU A 1 103 ? -5.428 10.037 15.986 1.00 97.81 103 GLU A C 1
ATOM 844 O O . GLU A 1 103 ? -6.393 10.803 15.984 1.00 97.81 103 GLU A O 1
ATOM 849 N N . ALA A 1 104 ? -5.515 8.789 15.515 1.00 97.12 104 ALA A N 1
ATOM 850 C CA . ALA A 1 104 ? -6.757 8.221 14.993 1.00 97.12 104 ALA A CA 1
ATOM 851 C C . ALA A 1 104 ? -7.851 8.164 16.074 1.00 97.12 104 ALA A C 1
ATOM 853 O O . ALA A 1 104 ? -9.007 8.495 15.816 1.00 97.12 104 ALA A O 1
ATOM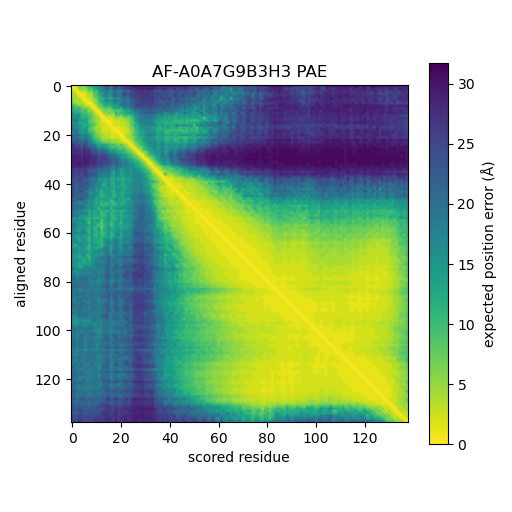 854 N N . GLY A 1 105 ? -7.481 7.811 17.310 1.00 97.25 105 GLY A N 1
ATOM 855 C CA . GLY A 1 105 ? -8.386 7.838 18.458 1.00 97.25 105 GLY A CA 1
ATOM 856 C C . GLY A 1 105 ? -8.920 9.239 18.734 1.00 97.25 105 GLY A C 1
ATOM 857 O O . GLY A 1 105 ? -10.121 9.416 18.922 1.00 97.25 105 GLY A O 1
ATOM 858 N N . THR A 1 106 ? -8.055 10.248 18.660 1.00 97.38 106 THR A N 1
ATOM 859 C CA . THR A 1 106 ? -8.442 11.652 18.823 1.00 97.38 106 THR A CA 1
ATOM 860 C C . THR A 1 106 ? -9.419 12.094 17.729 1.00 97.38 106 THR A C 1
ATOM 862 O O . THR A 1 106 ? -10.453 12.674 18.060 1.00 97.38 106 THR A O 1
ATOM 865 N N . LYS A 1 107 ? -9.159 11.762 16.452 1.00 96.88 107 LYS A N 1
ATOM 866 C CA . LYS A 1 107 ? -10.064 12.069 15.323 1.00 96.88 107 LYS A CA 1
ATOM 867 C C . LYS A 1 107 ? -11.433 11.395 15.452 1.00 96.88 107 LYS A C 1
ATOM 869 O O . LYS A 1 107 ? -12.444 12.005 15.130 1.00 96.88 107 LYS A O 1
ATOM 874 N N . MET A 1 108 ? -11.469 10.150 15.927 1.00 96.31 108 MET A N 1
ATOM 875 C CA . MET A 1 108 ? -12.708 9.367 16.047 1.00 96.31 108 MET A CA 1
ATOM 876 C C . MET A 1 108 ? -13.402 9.508 17.407 1.00 96.31 108 MET A C 1
ATOM 878 O O . MET A 1 108 ? -14.433 8.874 17.632 1.00 96.31 108 MET A O 1
ATOM 882 N N . HIS A 1 109 ? -12.837 10.291 18.331 1.00 96.94 109 HIS A N 1
ATOM 883 C CA . HIS A 1 109 ? -13.279 10.386 19.727 1.00 96.94 109 HIS A CA 1
ATOM 884 C C . HIS A 1 109 ? -13.319 9.023 20.451 1.00 96.94 109 HIS A C 1
ATOM 886 O O . HIS A 1 109 ? -14.253 8.706 21.190 1.00 96.94 109 HIS A O 1
ATOM 892 N N . LEU A 1 110 ? -12.289 8.198 20.239 1.00 96.12 110 LEU A N 1
ATOM 893 C CA . LEU A 1 110 ? -12.122 6.866 20.821 1.00 96.12 110 LEU A CA 1
ATOM 894 C C . LEU A 1 110 ? -10.779 6.729 21.539 1.00 96.12 110 LEU A C 1
ATOM 896 O O . LEU A 1 110 ? -9.784 7.355 21.188 1.00 96.12 110 LEU A O 1
ATOM 900 N N . ALA A 1 111 ? -10.722 5.832 22.523 1.00 97.31 111 ALA A N 1
ATOM 901 C CA . ALA A 1 111 ? -9.454 5.455 23.133 1.00 97.31 111 ALA A CA 1
ATOM 902 C C . ALA A 1 111 ? -8.558 4.718 22.121 1.00 97.31 111 ALA A C 1
ATOM 904 O O . ALA A 1 111 ? -9.036 3.875 21.358 1.00 97.31 111 ALA A O 1
ATOM 905 N N . ALA A 1 112 ? -7.242 4.940 22.189 1.00 96.88 112 ALA A N 1
ATOM 906 C CA . ALA A 1 112 ? -6.262 4.274 21.322 1.00 96.88 112 ALA A CA 1
ATOM 907 C C . ALA A 1 112 ? -6.349 2.735 21.379 1.00 96.88 112 ALA A C 1
ATOM 909 O O . ALA A 1 112 ? -6.125 2.047 20.381 1.00 96.88 112 ALA A O 1
ATOM 910 N N . ARG A 1 113 ? -6.736 2.178 22.536 1.00 97.81 113 ARG A N 1
ATOM 911 C CA . ARG A 1 113 ? -7.014 0.742 22.694 1.00 97.81 113 ARG A CA 1
ATOM 912 C C . ARG A 1 113 ? -8.174 0.281 21.808 1.00 97.81 113 ARG A C 1
ATOM 914 O O . ARG A 1 113 ? -8.041 -0.720 21.118 1.00 97.81 113 ARG A O 1
ATOM 921 N N . THR A 1 114 ? -9.269 1.037 21.776 1.00 97.75 114 THR A N 1
ATOM 922 C CA . THR A 1 114 ? -10.432 0.740 20.931 1.00 97.75 114 THR A CA 1
ATOM 923 C C . THR A 1 114 ? -10.071 0.806 19.450 1.00 97.75 114 THR A C 1
ATOM 925 O O . THR A 1 114 ? -10.482 -0.067 18.693 1.00 97.75 114 THR A O 1
ATOM 928 N N . ILE A 1 115 ? -9.253 1.782 19.039 1.00 98.19 115 ILE A N 1
ATOM 929 C CA . ILE A 1 115 ? -8.728 1.862 17.666 1.00 98.19 115 ILE A CA 1
ATOM 930 C C . ILE A 1 115 ? -7.921 0.612 17.321 1.00 98.19 115 ILE A C 1
ATOM 932 O O . ILE A 1 115 ? -8.143 0.011 16.274 1.00 98.19 115 ILE A O 1
ATOM 936 N N . LYS A 1 116 ? -7.031 0.170 18.217 1.00 97.75 116 LYS A N 1
ATOM 937 C CA . LYS A 1 116 ? -6.256 -1.063 18.027 1.00 97.75 116 LYS A CA 1
ATOM 938 C C . LYS A 1 116 ? -7.161 -2.290 17.851 1.00 97.75 116 LYS A C 1
ATOM 940 O O . LYS A 1 116 ? -6.894 -3.109 16.974 1.00 97.75 116 LYS A O 1
ATOM 945 N N . ASP A 1 117 ? -8.226 -2.401 18.641 1.00 98.06 117 ASP A N 1
ATOM 946 C CA . ASP A 1 117 ? -9.169 -3.525 18.575 1.00 98.06 117 ASP A CA 1
ATOM 947 C C . ASP A 1 117 ? -10.057 -3.481 17.317 1.00 98.06 117 ASP A C 1
ATOM 949 O O . ASP A 1 117 ? -10.363 -4.524 16.738 1.00 98.06 117 ASP A O 1
ATOM 953 N N . ILE A 1 118 ? -10.467 -2.289 16.863 1.00 97.81 118 ILE A N 1
ATOM 954 C CA . ILE A 1 118 ? -11.161 -2.110 15.575 1.00 97.81 118 ILE A CA 1
ATOM 955 C C . ILE A 1 118 ? -10.219 -2.476 14.427 1.00 97.81 118 ILE A C 1
ATOM 957 O O . ILE A 1 118 ? -10.596 -3.263 13.566 1.00 97.81 118 ILE A O 1
ATOM 961 N N . LYS A 1 119 ? -8.976 -1.981 14.456 1.00 97.31 119 LYS A N 1
ATOM 962 C CA . LYS A 1 119 ? -7.961 -2.272 13.439 1.00 97.31 119 LYS A CA 1
ATOM 963 C C . LYS A 1 119 ? -7.706 -3.767 13.301 1.00 97.31 119 LYS A C 1
ATOM 965 O O . LYS A 1 119 ? -7.642 -4.268 12.187 1.00 97.31 119 LYS A O 1
ATOM 970 N N . LYS A 1 120 ? -7.588 -4.484 14.423 1.00 97.88 120 LYS A N 1
ATOM 971 C CA . LYS A 1 120 ? -7.408 -5.939 14.408 1.00 97.88 120 LYS A CA 1
ATOM 972 C C . LYS A 1 120 ? -8.575 -6.634 13.699 1.00 97.88 120 LYS A C 1
ATOM 974 O O . LYS A 1 120 ? -8.340 -7.395 12.773 1.00 97.88 120 LYS A O 1
ATOM 979 N N . ARG A 1 121 ? -9.816 -6.312 14.081 1.00 97.69 121 ARG A N 1
ATOM 980 C CA . ARG A 1 121 ? -11.017 -6.898 13.463 1.00 97.69 121 ARG A CA 1
ATOM 981 C C . ARG A 1 121 ? -11.144 -6.571 11.976 1.00 97.69 121 ARG A C 1
ATOM 983 O O . ARG A 1 121 ? -11.530 -7.438 11.207 1.00 97.69 121 ARG A O 1
ATOM 990 N N . ALA A 1 122 ? -10.782 -5.353 11.581 1.00 97.50 122 ALA A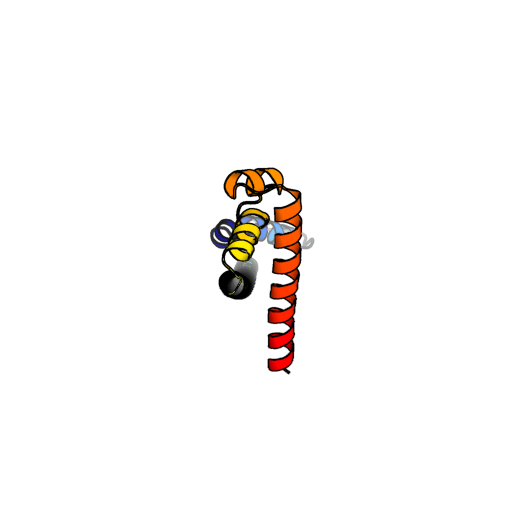 N 1
ATOM 991 C CA . ALA A 1 122 ? -10.756 -4.947 10.181 1.00 97.50 122 ALA A CA 1
ATOM 992 C C . ALA A 1 122 ? -9.755 -5.775 9.361 1.00 97.50 122 ALA A C 1
ATOM 994 O O . ALA A 1 122 ? -10.079 -6.233 8.272 1.00 97.50 122 ALA A O 1
ATOM 995 N N . ILE A 1 123 ? -8.553 -6.014 9.897 1.00 96.69 123 ILE A N 1
ATOM 996 C CA . ILE A 1 123 ? -7.543 -6.863 9.247 1.00 96.69 123 ILE A CA 1
ATOM 997 C C . ILE A 1 123 ? -8.025 -8.313 9.155 1.00 96.69 123 ILE A C 1
ATOM 999 O O . ILE A 1 123 ? -7.854 -8.935 8.107 1.00 96.69 123 ILE A O 1
ATOM 1003 N N . ASP A 1 124 ? -8.643 -8.840 10.213 1.00 96.88 124 ASP A N 1
ATOM 1004 C CA . ASP A 1 124 ? -9.212 -10.191 10.209 1.00 96.88 124 ASP A CA 1
ATOM 1005 C C . ASP A 1 124 ? -10.295 -10.315 9.110 1.00 96.88 124 ASP A C 1
ATOM 1007 O O . ASP A 1 124 ? -10.229 -11.223 8.284 1.00 96.88 124 ASP A O 1
ATOM 1011 N N . ALA A 1 125 ? -11.207 -9.339 9.002 1.00 95.81 125 ALA A N 1
ATOM 1012 C CA . ALA A 1 125 ? -12.243 -9.303 7.964 1.00 95.81 125 ALA A CA 1
ATOM 1013 C C . ALA A 1 125 ? -11.669 -9.187 6.539 1.00 95.81 125 ALA A C 1
ATOM 1015 O O . ALA A 1 125 ? -12.087 -9.916 5.640 1.00 95.81 125 ALA A O 1
ATOM 1016 N N . LEU A 1 126 ? -10.676 -8.316 6.322 1.00 95.31 126 LEU A N 1
ATOM 1017 C CA . LEU A 1 126 ? -9.983 -8.226 5.031 1.00 95.31 126 LEU A CA 1
ATOM 1018 C C . LEU A 1 126 ? -9.310 -9.556 4.672 1.00 95.31 126 LEU A C 1
ATOM 1020 O O . LEU A 1 126 ? -9.379 -9.993 3.527 1.00 95.31 126 LEU A O 1
ATOM 1024 N N . THR A 1 127 ? -8.690 -10.222 5.648 1.00 94.62 127 THR A N 1
ATOM 1025 C CA . THR A 1 127 ? -8.033 -11.520 5.445 1.00 94.62 127 THR A CA 1
ATOM 1026 C C . THR A 1 127 ? -9.039 -12.583 5.000 1.00 94.62 127 THR A C 1
ATOM 1028 O O . THR A 1 127 ? -8.761 -13.337 4.068 1.00 94.62 127 THR A O 1
ATOM 1031 N N . GLU A 1 128 ? -10.229 -12.615 5.603 1.00 93.19 128 GLU A N 1
ATOM 1032 C CA . GLU A 1 128 ? -11.315 -13.509 5.187 1.00 93.19 128 GLU A CA 1
ATOM 1033 C C . GLU A 1 128 ? -11.781 -13.227 3.750 1.00 93.19 128 GLU A C 1
ATOM 1035 O O . GLU A 1 128 ? -11.886 -14.161 2.952 1.00 93.19 128 GLU 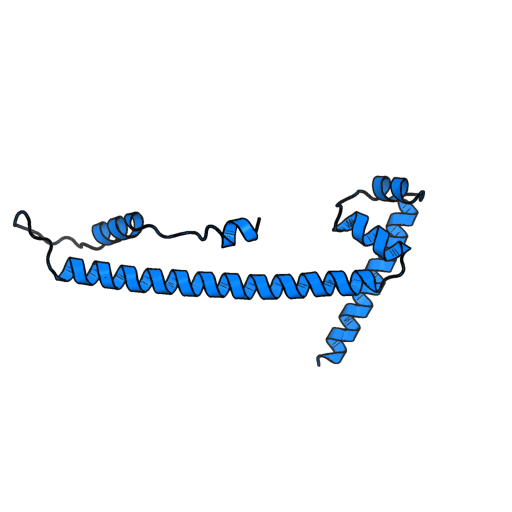A O 1
ATOM 1040 N N . MET A 1 129 ? -11.983 -11.954 3.382 1.00 91.56 129 MET A N 1
ATOM 1041 C CA . MET A 1 129 ? -12.365 -11.567 2.013 1.00 91.56 129 MET A CA 1
ATOM 1042 C C . MET A 1 129 ? -11.319 -12.010 0.977 1.00 91.56 129 MET A C 1
ATOM 1044 O O . MET A 1 129 ? -11.671 -12.528 -0.086 1.00 91.56 129 MET A O 1
ATOM 1048 N N . TYR A 1 130 ? -10.032 -11.851 1.298 1.00 86.56 130 TYR A N 1
ATOM 1049 C CA . TYR A 1 130 ? -8.928 -12.283 0.439 1.00 86.56 130 TYR A CA 1
ATOM 1050 C C . TYR A 1 130 ? -8.857 -13.807 0.291 1.00 86.56 130 TYR A C 1
ATOM 1052 O O . TYR A 1 130 ? -8.662 -14.308 -0.820 1.00 86.56 130 TYR A O 1
ATOM 1060 N N . ASN A 1 131 ? -9.041 -14.550 1.384 1.00 88.31 131 ASN A N 1
ATOM 1061 C CA . ASN A 1 131 ? -9.030 -16.013 1.355 1.00 88.31 131 ASN A CA 1
ATOM 1062 C C . ASN A 1 131 ? -10.197 -16.569 0.532 1.00 88.31 131 ASN A C 1
ATOM 1064 O O . ASN A 1 131 ? -9.983 -17.443 -0.305 1.00 88.31 131 ASN A O 1
ATOM 1068 N N . TYR A 1 132 ? -11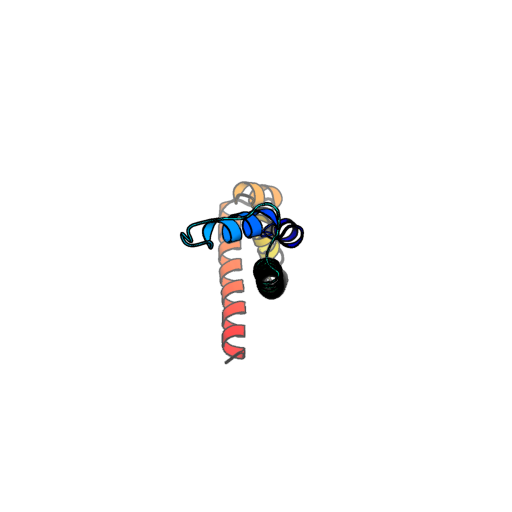.398 -16.009 0.693 1.00 83.88 132 TYR A N 1
ATOM 1069 C CA . TYR A 1 132 ? -12.580 -16.422 -0.064 1.00 83.88 132 TYR A CA 1
ATOM 1070 C C . TYR A 1 132 ? -12.371 -16.306 -1.582 1.00 83.88 132 TYR A C 1
ATOM 1072 O O . TYR A 1 132 ? -12.723 -17.201 -2.347 1.00 83.88 132 TYR A O 1
ATOM 1080 N N . ILE A 1 133 ? -11.739 -15.226 -2.041 1.00 73.31 133 ILE A N 1
ATOM 1081 C CA . ILE A 1 133 ? -11.513 -15.008 -3.476 1.00 73.31 133 ILE A CA 1
ATOM 1082 C C . ILE A 1 133 ? -10.358 -15.858 -4.008 1.00 73.31 133 ILE A C 1
ATOM 1084 O O . ILE A 1 133 ? -10.430 -16.335 -5.138 1.00 73.31 133 ILE A O 1
ATOM 1088 N N . SER A 1 134 ? -9.345 -16.129 -3.183 1.00 72.88 134 SER A N 1
ATOM 1089 C CA . SER A 1 134 ? -8.296 -17.109 -3.493 1.00 72.88 134 SER A CA 1
ATOM 1090 C C . SER A 1 134 ? -8.862 -18.524 -3.683 1.00 72.88 134 SER A C 1
ATOM 1092 O O . SER A 1 134 ? -8.384 -19.281 -4.527 1.00 72.88 134 SER A O 1
ATOM 1094 N N . GLU A 1 135 ? -9.911 -18.883 -2.941 1.00 72.12 135 GLU A N 1
ATOM 1095 C CA . GLU A 1 135 ? -10.616 -20.160 -3.096 1.00 72.12 135 GLU A CA 1
ATOM 1096 C C . GLU A 1 135 ? -11.509 -20.205 -4.343 1.00 72.12 135 GLU A C 1
ATOM 1098 O O . GLU A 1 135 ? -11.592 -21.251 -4.978 1.00 72.12 135 GLU A O 1
ATOM 1103 N N . LEU A 1 136 ? -12.120 -19.084 -4.738 1.00 64.12 136 LEU A N 1
ATOM 1104 C CA . LEU A 1 136 ? -12.942 -18.981 -5.955 1.00 64.12 136 LEU A CA 1
ATOM 1105 C C . LEU A 1 136 ? -12.137 -18.954 -7.263 1.00 64.12 136 LEU A C 1
ATOM 1107 O O . LEU A 1 136 ? -12.705 -19.153 -8.335 1.00 64.12 136 LEU A O 1
ATOM 1111 N N . GLN A 1 137 ? -10.840 -18.655 -7.192 1.00 57.16 137 GLN A N 1
ATOM 1112 C CA . GLN A 1 137 ? -9.931 -18.618 -8.342 1.00 57.16 137 GLN A CA 1
ATOM 1113 C C . GLN A 1 137 ? -9.198 -19.954 -8.586 1.00 57.16 137 GLN A C 1
ATOM 1115 O O . GLN A 1 137 ? -8.364 -20.019 -9.492 1.00 57.16 137 GLN A O 1
ATOM 1120 N N . LYS A 1 138 ? -9.490 -20.998 -7.796 1.00 48.62 138 LYS A N 1
ATOM 1121 C CA . LYS A 1 138 ? -9.014 -22.379 -7.996 1.00 48.62 138 LYS A CA 1
ATOM 1122 C C . LYS A 1 138 ? -9.994 -23.194 -8.830 1.00 48.62 138 LYS A C 1
ATOM 1124 O O . LYS A 1 138 ? -9.497 -24.037 -9.609 1.00 48.62 138 LYS A O 1
#

InterPro domains:
  IPR007630 RNA polymerase sigma-70 region 4 [PF04545] (83-126)
  IPR013324 RNA polymerase sigma factor, region 3/4-like [SSF88659] (72-131)

pLDDT: mean 80.01, std 18.17, range [42.47, 98.19]

Solvent-accessible surface area (backbone atoms only — not comparable to full-atom values): 7995 Å² total; per-residue (Å²): 113,70,69,57,46,70,77,53,60,92,68,88,46,76,64,60,51,52,52,54,59,61,69,67,60,67,95,73,87,83,89,76,86,94,67,84,52,70,65,58,55,52,49,51,53,53,52,49,53,53,49,54,49,52,52,47,53,51,51,53,51,51,51,54,52,51,53,52,51,50,53,52,52,54,50,50,53,52,56,44,69,69,42,58,71,71,32,29,52,46,46,42,34,45,71,75,67,64,40,52,48,58,57,45,7,61,76,68,76,43,55,38,68,56,43,52,55,40,40,51,52,39,51,53,53,51,50,50,57,52,50,54,52,59,60,72,76,110

Nearest PDB structures (foldseek):
  3hug-assembly6_K  TM=8.956E-01  e=4.078E-02  Mycobacterium tuberculosis H37Rv
  3vep-assembly4_H  TM=9.491E-01  e=1.599E-01  Mycobacterium tuberculosis
  3hug-assembly4_M  TM=8.186E-01  e=5.825E-02  Mycobacterium tuberculosis H37Rv
  6dxo-assembly1_A  TM=4.467E-01  e=1.243E-02  Streptomyces venezuelae ATCC 10712
  2h27-assembly2_D  TM=7.904E-01  e=3.263E-01  Escherichia coli K-12